Protein AF-A0A1V4WFJ9-F1 (afdb_monomer)

Solvent-accessible surface area (backbone atoms only — not comparable to full-atom values): 3181 Å² total; per-residue (Å²): 61,34,37,34,42,40,97,70,33,19,37,26,78,69,83,66,85,55,27,66,34,73,48,72,90,62,30,36,74,33,94,44,71,67,56,40,51,50,55,53,51,58,36,34,76,70,45,75,52,90,71,46,46,78,46,114

Secondary structure (DSSP, 8-state):
-EEEEETTEEEBSSSSTT-EES-GGGB---SSHHHHHHHHHHHHHH---TT-EEE-

Nearest PDB structures (foldseek):
  1wtf-assembly1_A  TM=3.002E-01  e=3.660E+00  Bacillus thermoproteolyticus

Structure (mmCIF, N/CA/C/O backbone):
data_AF-A0A1V4WFJ9-F1
#
_entry.id   AF-A0A1V4WFJ9-F1
#
loop_
_atom_site.group_PDB
_atom_site.id
_atom_site.type_symbol
_atom_site.label_atom_id
_atom_site.label_alt_id
_atom_site.label_comp_id
_atom_site.label_asym_id
_atom_site.label_entity_id
_atom_site.label_seq_id
_atom_site.pdbx_PDB_ins_code
_atom_site.Cartn_x
_atom_site.Cartn_y
_atom_site.Cartn_z
_atom_site.occupancy
_atom_site.B_iso_or_equiv
_atom_site.auth_seq_id
_atom_site.auth_comp_id
_atom_site.auth_asym_id
_atom_site.auth_atom_id
_atom_site.pdbx_PDB_model_num
ATOM 1 N N . MET A 1 1 ? -6.415 -1.055 7.010 1.00 93.50 1 MET A N 1
ATOM 2 C CA . MET A 1 1 ? -6.061 -0.769 5.607 1.00 93.50 1 MET A CA 1
ATOM 3 C C . MET A 1 1 ? -4.678 -1.316 5.297 1.00 93.50 1 MET A C 1
ATOM 5 O O . MET A 1 1 ? -3.761 -1.084 6.074 1.00 93.50 1 MET A O 1
ATOM 9 N N . LYS A 1 2 ? -4.521 -2.037 4.192 1.00 95.94 2 LYS A N 1
ATOM 10 C CA . LYS A 1 2 ? -3.283 -2.664 3.709 1.00 95.94 2 LYS A CA 1
ATOM 11 C C . LYS A 1 2 ? -3.072 -2.268 2.249 1.00 95.94 2 LYS A C 1
ATOM 13 O O . LYS A 1 2 ? -4.027 -1.895 1.570 1.00 95.94 2 LYS A O 1
ATOM 18 N N . VAL A 1 3 ? -1.839 -2.360 1.764 1.00 96.75 3 VAL A N 1
ATOM 19 C CA . VAL A 1 3 ? -1.512 -2.099 0.355 1.00 96.75 3 VAL A CA 1
ATOM 20 C C . VAL A 1 3 ? -1.137 -3.417 -0.306 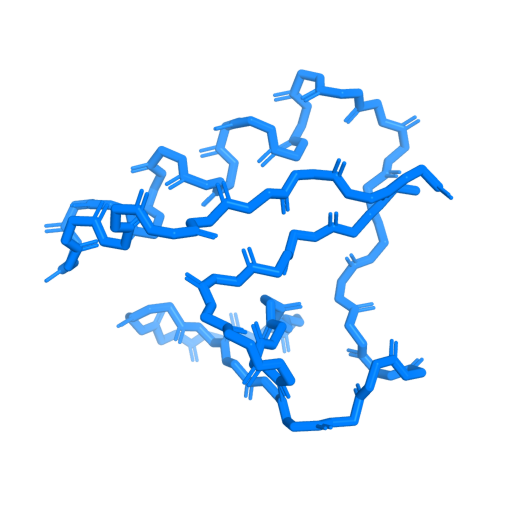1.00 96.75 3 VAL A C 1
ATOM 22 O O . VAL A 1 3 ? -0.123 -4.017 0.049 1.00 96.75 3 VAL A O 1
ATOM 25 N N . GLU A 1 4 ? -1.947 -3.852 -1.262 1.00 97.56 4 GLU A N 1
ATOM 26 C CA . GLU A 1 4 ? -1.618 -4.944 -2.173 1.00 97.56 4 GLU A CA 1
ATOM 27 C C . GLU A 1 4 ? -0.949 -4.327 -3.402 1.00 97.56 4 GLU A C 1
ATOM 29 O O . GLU A 1 4 ? -1.529 -3.474 -4.066 1.00 97.56 4 GLU A O 1
ATOM 34 N N . LEU A 1 5 ? 0.300 -4.689 -3.678 1.00 95.44 5 LEU A N 1
ATOM 35 C CA . LEU A 1 5 ? 1.087 -4.139 -4.785 1.00 95.44 5 LEU A CA 1
ATOM 36 C C . LEU A 1 5 ? 0.814 -4.880 -6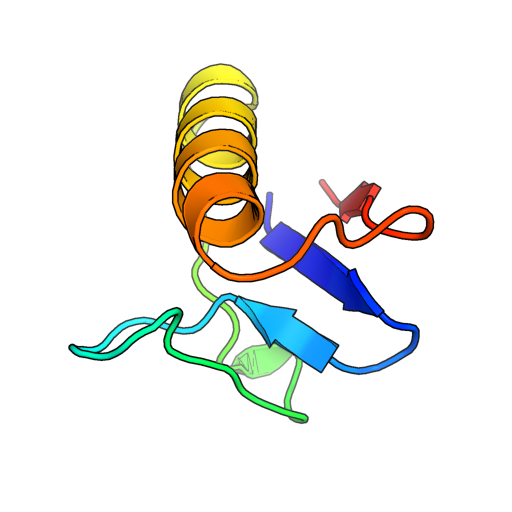.099 1.00 95.44 5 LEU A C 1
ATOM 38 O O . LEU A 1 5 ? 0.746 -4.284 -7.175 1.00 95.44 5 LEU A O 1
ATOM 42 N N . GLU A 1 6 ? 0.665 -6.196 -5.992 1.00 95.50 6 GLU A N 1
ATOM 43 C CA . GLU A 1 6 ? 0.309 -7.139 -7.049 1.00 95.50 6 GLU A CA 1
ATOM 44 C C . GLU A 1 6 ? -0.584 -8.217 -6.419 1.00 95.50 6 GLU A C 1
ATOM 46 O O . GLU A 1 6 ? -0.537 -8.368 -5.200 1.00 95.50 6 GLU A O 1
ATOM 51 N N . PRO A 1 7 ? -1.357 -8.994 -7.198 1.00 95.81 7 PRO A N 1
ATOM 52 C CA . PRO A 1 7 ? -2.214 -10.038 -6.639 1.00 95.81 7 PRO A CA 1
ATOM 53 C C . PRO A 1 7 ? -1.452 -10.986 -5.696 1.00 95.81 7 PRO A C 1
ATOM 55 O O . PRO A 1 7 ? -0.535 -11.688 -6.127 1.00 9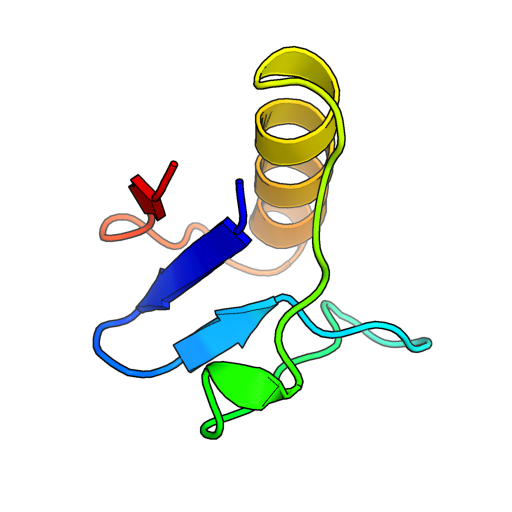5.81 7 PRO A O 1
ATOM 58 N N . GLY A 1 8 ? -1.825 -10.989 -4.415 1.00 95.31 8 GLY A N 1
ATOM 59 C CA . GLY A 1 8 ? -1.199 -11.776 -3.350 1.00 95.31 8 GLY A CA 1
ATOM 60 C C . GLY A 1 8 ? 0.133 -11.232 -2.814 1.00 95.31 8 GLY A C 1
ATOM 61 O O . GLY A 1 8 ? 0.760 -11.892 -1.989 1.00 95.31 8 GLY A O 1
ATOM 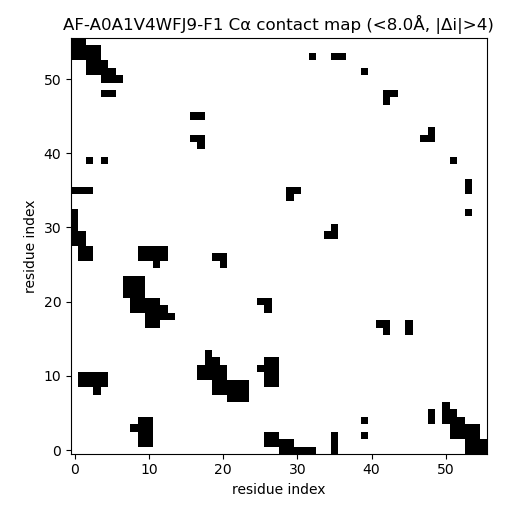62 N N . VAL A 1 9 ? 0.582 -10.054 -3.254 1.00 96.00 9 VAL A N 1
ATOM 63 C CA . VAL A 1 9 ? 1.832 -9.413 -2.819 1.00 96.00 9 VAL A CA 1
ATOM 64 C C . VAL A 1 9 ? 1.508 -8.128 -2.078 1.00 96.00 9 VAL A C 1
ATOM 66 O O . VAL A 1 9 ? 0.997 -7.170 -2.653 1.00 96.00 9 VAL A O 1
ATOM 69 N N . TRP A 1 10 ? 1.881 -8.074 -0.809 1.00 96.81 10 TRP A N 1
ATOM 70 C CA . TRP A 1 10 ? 1.527 -6.986 0.088 1.00 96.81 10 TRP A CA 1
ATOM 71 C C . TRP A 1 10 ? 2.747 -6.189 0.504 1.00 96.81 10 TRP A C 1
ATOM 73 O O . TRP A 1 10 ? 3.846 -6.732 0.634 1.00 96.81 10 TRP A O 1
ATOM 83 N N . LEU A 1 11 ? 2.541 -4.901 0.759 1.00 95.56 11 LEU A N 1
ATOM 84 C CA . LEU A 1 11 ? 3.543 -4.072 1.410 1.00 95.56 11 LEU A CA 1
ATOM 85 C C . LEU A 1 11 ? 3.743 -4.563 2.851 1.00 95.56 11 LEU A C 1
ATOM 87 O O . LEU A 1 11 ? 2.767 -4.786 3.571 1.00 95.56 11 LEU A O 1
ATOM 91 N N . ALA A 1 12 ? 4.993 -4.737 3.267 1.00 95.38 12 ALA A N 1
ATOM 92 C CA . ALA A 1 12 ? 5.359 -5.211 4.599 1.00 95.38 12 ALA A CA 1
ATOM 93 C C . ALA A 1 12 ? 6.095 -4.125 5.395 1.00 95.38 12 ALA A C 1
ATOM 95 O O . ALA A 1 12 ? 6.576 -3.142 4.831 1.00 95.38 12 ALA A O 1
ATOM 96 N N . ASP A 1 13 ? 6.185 -4.307 6.712 1.00 88.06 13 ASP A N 1
ATOM 97 C CA . ASP A 1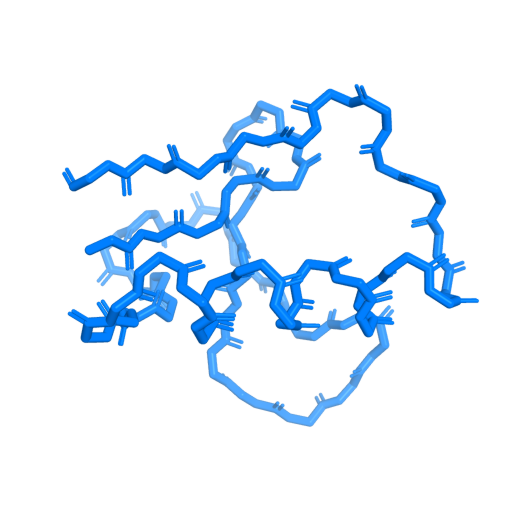 13 ? 7.101 -3.529 7.544 1.00 88.06 13 ASP A CA 1
ATOM 98 C C . ASP A 1 13 ? 8.540 -4.036 7.353 1.00 88.06 13 ASP A C 1
ATOM 100 O O . ASP A 1 13 ? 8.791 -5.241 7.379 1.00 88.06 13 ASP A O 1
ATOM 104 N N . GLY A 1 14 ? 9.484 -3.116 7.152 1.00 81.62 14 GLY A N 1
ATOM 105 C CA . GLY A 1 14 ? 10.899 -3.425 6.952 1.00 81.62 14 GLY A CA 1
ATOM 106 C C . GLY A 1 14 ? 11.613 -2.389 6.086 1.00 81.62 14 GLY A C 1
ATOM 107 O O . GLY A 1 14 ? 10.988 -1.468 5.563 1.00 81.62 14 GLY A O 1
ATOM 108 N N . GLU A 1 15 ? 12.923 -2.557 5.942 1.00 68.50 15 GLU A N 1
ATOM 109 C CA . GLU A 1 15 ? 13.770 -1.761 5.048 1.00 68.50 15 GLU A CA 1
ATOM 110 C C . GLU A 1 15 ? 13.903 -2.459 3.680 1.00 68.50 15 GLU A C 1
ATOM 112 O O . GLU A 1 15 ? 13.929 -3.691 3.605 1.00 68.50 15 GLU A O 1
ATOM 117 N N . GLY A 1 16 ? 13.969 -1.684 2.593 1.00 71.19 16 GLY A N 1
ATOM 118 C CA . GLY A 1 16 ? 14.091 -2.177 1.215 1.00 71.19 16 GLY A CA 1
ATOM 119 C C . GLY A 1 16 ? 13.163 -1.458 0.230 1.00 71.19 16 GLY A C 1
ATOM 120 O O . GLY A 1 16 ? 12.404 -0.578 0.622 1.00 71.19 16 GLY A O 1
ATOM 121 N N . ASP A 1 17 ? 13.186 -1.889 -1.036 1.00 71.44 17 ASP A N 1
ATOM 122 C CA . ASP A 1 17 ? 12.692 -1.116 -2.189 1.00 71.44 17 ASP A CA 1
ATOM 123 C C . ASP A 1 17 ? 11.487 -1.759 -2.940 1.00 71.44 17 ASP A C 1
ATOM 125 O O . ASP A 1 17 ? 11.651 -2.299 -4.042 1.00 71.44 17 ASP A O 1
ATOM 129 N N . PRO A 1 18 ? 10.237 -1.733 -2.436 1.00 85.62 18 PRO A N 1
ATOM 130 C CA . PRO A 1 18 ? 9.805 -1.696 -1.040 1.00 85.62 18 PRO A CA 1
ATOM 131 C C . PRO A 1 18 ? 9.884 -3.084 -0.365 1.00 85.62 18 PRO A C 1
ATOM 133 O O . PRO A 1 18 ? 9.918 -4.126 -1.035 1.00 85.62 18 PRO A O 1
ATOM 136 N N . ALA A 1 19 ? 9.811 -3.122 0.971 1.00 93.19 19 ALA A N 1
ATOM 137 C CA . ALA A 1 19 ? 9.600 -4.360 1.726 1.00 93.19 19 ALA A CA 1
ATOM 138 C C . ALA A 1 19 ? 8.237 -5.001 1.389 1.00 93.19 19 ALA A C 1
ATOM 140 O O . ALA A 1 19 ? 7.199 -4.333 1.348 1.00 93.19 19 ALA A O 1
ATOM 141 N N . ARG A 1 20 ? 8.235 -6.316 1.128 1.00 94.38 20 ARG A N 1
ATOM 142 C CA . ARG A 1 20 ? 7.066 -7.062 0.633 1.00 94.38 20 ARG A CA 1
ATOM 143 C C . ARG A 1 20 ? 6.887 -8.398 1.336 1.00 94.38 20 ARG A C 1
ATOM 145 O O . ARG A 1 20 ? 7.857 -9.028 1.745 1.00 94.38 20 ARG A O 1
ATOM 152 N N . THR A 1 21 ? 5.643 -8.856 1.401 1.00 94.88 21 THR A N 1
ATOM 153 C CA . THR A 1 21 ? 5.263 -10.178 1.910 1.00 94.88 21 THR A CA 1
ATOM 154 C C . THR A 1 21 ? 4.225 -10.829 0.995 1.00 94.88 21 THR A C 1
ATOM 156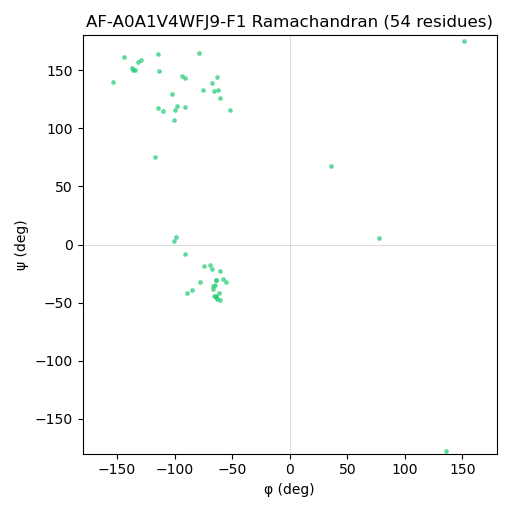 O O . THR A 1 21 ? 3.427 -10.139 0.365 1.00 94.88 21 THR A O 1
ATOM 159 N N . LEU A 1 22 ? 4.230 -12.161 0.926 1.00 96.06 22 LEU A N 1
ATOM 160 C CA . LEU A 1 22 ? 3.164 -12.953 0.290 1.00 96.06 22 LEU A CA 1
ATOM 161 C C . LEU A 1 22 ? 2.060 -13.346 1.286 1.00 96.06 22 LEU A C 1
ATOM 163 O O . LEU A 1 22 ? 1.032 -13.898 0.911 1.00 96.06 22 LEU A O 1
ATOM 167 N N . ASP A 1 23 ? 2.294 -13.087 2.571 1.00 95.50 23 ASP A N 1
ATOM 168 C CA . ASP A 1 23 ? 1.372 -13.367 3.663 1.00 95.50 23 ASP A CA 1
ATOM 169 C C . ASP A 1 23 ? 0.654 -12.076 4.069 1.00 95.50 23 ASP A C 1
ATOM 171 O O . ASP A 1 23 ? 1.248 -11.196 4.700 1.00 95.50 23 ASP A O 1
ATOM 175 N N . GLU A 1 24 ? -0.628 -11.972 3.715 1.00 94.62 24 GLU A N 1
ATOM 176 C CA . GLU A 1 24 ? -1.482 -10.819 4.019 1.00 94.62 24 GLU A CA 1
ATOM 177 C C . GLU A 1 24 ? -1.584 -10.540 5.531 1.00 94.62 24 GLU A C 1
ATOM 179 O O . GLU A 1 24 ? -1.762 -9.393 5.955 1.00 94.62 24 GLU A O 1
ATOM 184 N N . SER A 1 25 ? -1.468 -11.568 6.377 1.00 94.88 25 SER A N 1
ATOM 185 C CA . SER A 1 25 ? -1.535 -11.383 7.833 1.00 94.88 25 SER A CA 1
ATOM 186 C C . SER A 1 25 ? -0.333 -10.608 8.382 1.00 94.88 25 SER A C 1
ATOM 188 O O . SER A 1 25 ? -0.429 -9.990 9.441 1.00 94.88 25 SER A O 1
ATOM 190 N N . LYS A 1 26 ? 0.773 -10.594 7.630 1.00 94.69 26 LYS A N 1
ATOM 191 C CA . LYS A 1 26 ? 2.004 -9.850 7.928 1.00 94.69 26 LYS A CA 1
ATOM 192 C C . LYS A 1 26 ? 2.118 -8.553 7.131 1.00 94.69 26 LYS A C 1
ATOM 194 O O . LYS A 1 26 ? 3.149 -7.886 7.198 1.00 94.69 26 LYS A O 1
ATOM 199 N N . ALA A 1 27 ? 1.101 -8.217 6.340 1.00 96.00 27 ALA A N 1
ATOM 200 C CA . ALA A 1 27 ? 1.073 -6.964 5.609 1.00 96.00 27 ALA A CA 1
ATOM 201 C C . ALA A 1 27 ? 1.044 -5.785 6.583 1.00 96.00 27 ALA A C 1
ATOM 203 O O . ALA A 1 27 ? 0.378 -5.822 7.621 1.00 96.00 27 ALA A O 1
ATOM 204 N N . LYS A 1 28 ? 1.719 -4.706 6.197 1.00 95.31 28 LYS A N 1
ATOM 205 C CA . LYS A 1 28 ? 1.711 -3.452 6.936 1.00 95.31 28 LYS A CA 1
ATOM 206 C C . LYS A 1 28 ? 0.288 -2.908 7.019 1.00 95.31 28 LYS A C 1
ATOM 208 O O . LYS A 1 28 ? -0.384 -2.724 5.999 1.00 95.31 28 LYS A O 1
ATOM 213 N N . VAL A 1 29 ? -0.163 -2.631 8.241 1.00 96.19 29 VAL A N 1
ATOM 214 C CA . VAL A 1 29 ? -1.494 -2.076 8.499 1.00 96.19 29 VAL A CA 1
ATOM 215 C C . VAL A 1 29 ? -1.389 -0.572 8.717 1.00 96.19 29 VAL A C 1
ATOM 217 O O . VAL A 1 29 ? -0.809 -0.097 9.690 1.00 96.19 29 VAL A O 1
ATOM 220 N N . PHE A 1 30 ? -2.001 0.181 7.814 1.00 95.75 30 PHE A N 1
ATOM 221 C CA . PHE A 1 30 ? -2.123 1.630 7.876 1.00 95.75 30 PHE A CA 1
ATOM 222 C C . PHE A 1 30 ? -3.403 2.037 8.598 1.00 95.75 30 PHE A C 1
ATOM 224 O O . PHE A 1 30 ? -4.459 1.408 8.430 1.00 95.75 30 PHE A O 1
ATOM 231 N N . LYS A 1 31 ? -3.316 3.122 9.374 1.00 95.31 31 LYS A N 1
ATOM 232 C CA . LYS A 1 31 ? -4.453 3.662 10.129 1.00 95.31 31 LYS A CA 1
ATOM 233 C C . LYS A 1 31 ? -5.392 4.444 9.225 1.00 95.31 31 LYS A C 1
ATOM 235 O O . LYS A 1 31 ? -6.597 4.463 9.462 1.00 95.31 31 LYS A O 1
ATOM 240 N N . THR A 1 32 ? -4.849 5.091 8.194 1.00 96.31 32 THR A N 1
ATOM 241 C CA . THR A 1 32 ? -5.626 5.926 7.274 1.00 96.31 32 THR A CA 1
ATOM 242 C C . THR A 1 32 ? -5.318 5.624 5.813 1.00 96.31 32 THR A C 1
ATOM 244 O O . THR A 1 32 ? -4.232 5.161 5.463 1.00 96.31 32 THR A O 1
ATOM 247 N N . ILE A 1 33 ? -6.266 5.956 4.932 1.00 95.62 33 ILE A N 1
ATOM 248 C CA . ILE A 1 33 ? -6.096 5.780 3.484 1.00 95.62 33 ILE A CA 1
ATOM 249 C C . ILE A 1 33 ? -4.975 6.669 2.942 1.00 95.62 33 ILE A C 1
ATOM 251 O O . ILE A 1 33 ? -4.280 6.296 2.002 1.00 95.62 33 ILE A O 1
ATOM 255 N N . LYS A 1 34 ? -4.763 7.829 3.576 1.00 96.31 34 LYS A N 1
ATOM 256 C CA . LYS A 1 34 ? -3.692 8.764 3.239 1.00 96.31 34 LYS A CA 1
ATOM 257 C C . LYS A 1 34 ? -2.318 8.144 3.492 1.00 96.31 34 LYS A C 1
ATOM 259 O O . LYS A 1 34 ? -1.448 8.264 2.639 1.00 96.31 34 LYS A O 1
ATOM 264 N N . GLU A 1 35 ? -2.137 7.466 4.625 1.00 95.50 35 GLU A N 1
ATOM 265 C CA . GLU A 1 35 ? -0.889 6.755 4.938 1.00 95.50 35 GLU A CA 1
ATOM 266 C C . GLU A 1 35 ? -0.639 5.603 3.958 1.00 95.50 35 GLU A C 1
ATOM 268 O O . GLU A 1 35 ? 0.457 5.490 3.416 1.00 95.50 35 GLU A O 1
ATOM 273 N N . ALA A 1 36 ? -1.667 4.796 3.670 1.00 95.81 36 ALA A N 1
ATOM 274 C CA . ALA A 1 36 ? -1.565 3.710 2.696 1.00 95.81 36 ALA A CA 1
ATOM 275 C C . ALA A 1 36 ? -1.224 4.228 1.285 1.00 95.81 36 ALA A C 1
ATOM 277 O O . ALA A 1 36 ? -0.379 3.661 0.597 1.00 95.81 36 ALA A O 1
ATOM 278 N N . GLY A 1 37 ? -1.844 5.333 0.862 1.00 96.06 37 GLY A N 1
ATOM 279 C CA . GLY A 1 37 ? -1.565 5.972 -0.424 1.00 96.06 37 GLY A CA 1
ATOM 280 C C . GLY A 1 37 ? -0.160 6.571 -0.509 1.00 96.06 37 GLY A C 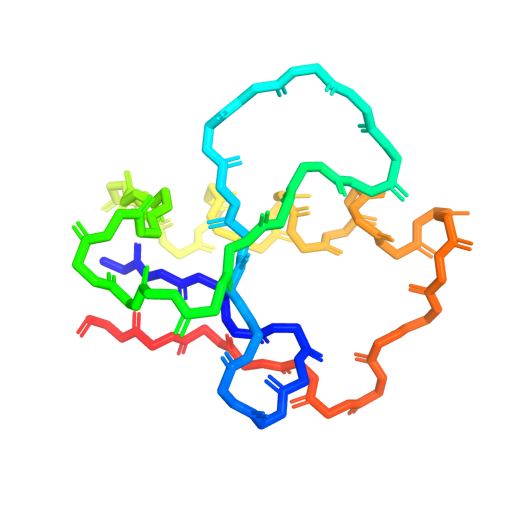1
ATOM 281 O O . GLY A 1 37 ? 0.484 6.460 -1.552 1.00 96.06 37 GLY A O 1
ATOM 282 N N . ALA A 1 38 ? 0.338 7.161 0.581 1.00 95.62 38 ALA A N 1
ATOM 283 C CA . ALA A 1 38 ? 1.711 7.656 0.655 1.00 95.62 38 ALA A CA 1
ATOM 284 C C . ALA A 1 38 ? 2.716 6.506 0.506 1.00 95.62 38 ALA A C 1
ATOM 286 O O . ALA A 1 38 ? 3.598 6.577 -0.344 1.00 95.62 38 ALA A O 1
ATOM 287 N N . ALA A 1 39 ? 2.510 5.407 1.234 1.00 94.06 39 ALA A N 1
ATOM 288 C CA . ALA A 1 39 ? 3.371 4.232 1.144 1.00 94.06 39 ALA A CA 1
ATOM 289 C C . ALA A 1 39 ? 3.312 3.552 -0.238 1.00 94.06 39 ALA A C 1
ATOM 291 O O . ALA A 1 39 ? 4.323 3.073 -0.745 1.00 94.06 39 ALA A O 1
ATOM 292 N N . LEU A 1 40 ? 2.145 3.544 -0.894 1.00 95.12 40 LEU A N 1
ATOM 293 C CA . LEU A 1 40 ? 2.039 3.090 -2.283 1.00 95.12 40 LEU A CA 1
ATOM 294 C C . LEU A 1 40 ? 2.779 4.024 -3.254 1.00 95.12 40 LEU A C 1
ATOM 296 O O . LEU A 1 40 ? 3.338 3.562 -4.244 1.00 95.12 40 LEU A O 1
ATOM 300 N N . THR A 1 41 ? 2.772 5.331 -3.000 1.00 94.94 41 THR A N 1
ATOM 301 C CA . THR A 1 41 ? 3.499 6.307 -3.826 1.00 94.94 41 THR A CA 1
ATOM 302 C C . THR A 1 41 ? 5.005 6.095 -3.711 1.00 94.94 41 THR A C 1
ATOM 304 O O . THR A 1 41 ? 5.674 6.019 -4.733 1.00 94.94 41 THR A O 1
ATOM 307 N N . GLU A 1 42 ? 5.510 5.892 -2.495 1.00 93.19 42 GLU A N 1
ATOM 308 C CA . GLU A 1 42 ? 6.912 5.549 -2.231 1.00 93.19 42 GLU A CA 1
ATOM 309 C C . GLU A 1 42 ? 7.307 4.228 -2.913 1.00 93.19 42 GLU A C 1
ATOM 311 O O . GLU A 1 42 ? 8.271 4.170 -3.670 1.00 93.19 42 GLU A O 1
ATOM 316 N N . ALA A 1 43 ? 6.490 3.177 -2.774 1.00 93.31 43 ALA A N 1
ATOM 317 C CA . ALA A 1 43 ? 6.695 1.915 -3.491 1.00 93.31 43 ALA A CA 1
ATOM 318 C C . ALA A 1 43 ? 6.783 2.102 -5.020 1.00 93.31 43 ALA A C 1
ATOM 320 O O . ALA A 1 43 ? 7.496 1.358 -5.703 1.00 93.31 43 ALA A O 1
ATOM 321 N N . ARG A 1 44 ? 6.067 3.096 -5.562 1.00 94.38 44 ARG A N 1
ATOM 322 C CA . ARG A 1 44 ? 6.047 3.408 -6.994 1.00 94.38 44 ARG A CA 1
ATOM 323 C C . ARG A 1 44 ? 7.298 4.091 -7.518 1.00 94.38 44 ARG A C 1
ATOM 325 O O . ARG A 1 44 ? 7.524 4.023 -8.726 1.00 94.38 44 ARG A O 1
ATOM 332 N N . GLU A 1 45 ? 8.117 4.671 -6.647 1.00 93.56 45 GLU A N 1
ATOM 333 C CA . GLU A 1 45 ? 9.425 5.212 -7.027 1.00 93.56 45 GLU A CA 1
ATOM 334 C C . GLU A 1 45 ? 10.365 4.099 -7.516 1.00 93.56 45 GLU A C 1
ATOM 336 O O . GLU A 1 45 ? 11.164 4.312 -8.425 1.00 93.56 45 GLU A O 1
ATOM 341 N N . TYR A 1 46 ? 10.195 2.881 -6.992 1.00 89.56 46 TYR A N 1
ATOM 342 C CA . TYR A 1 46 ? 10.977 1.702 -7.372 1.00 89.56 46 TYR A CA 1
ATOM 343 C C . TYR A 1 46 ? 10.374 0.923 -8.543 1.00 89.56 46 TYR A C 1
ATOM 345 O O . TYR A 1 46 ? 11.088 0.442 -9.427 1.00 89.56 46 TYR A O 1
ATOM 353 N N . ARG A 1 47 ? 9.045 0.753 -8.554 1.00 90.44 47 ARG A N 1
ATOM 354 C CA . ARG A 1 47 ? 8.318 0.042 -9.617 1.00 90.44 47 ARG A CA 1
ATOM 355 C C . ARG A 1 47 ? 6.874 0.550 -9.728 1.00 90.44 47 ARG A C 1
ATOM 357 O O . ARG A 1 47 ? 6.200 0.636 -8.717 1.00 90.44 47 ARG A O 1
ATOM 364 N N 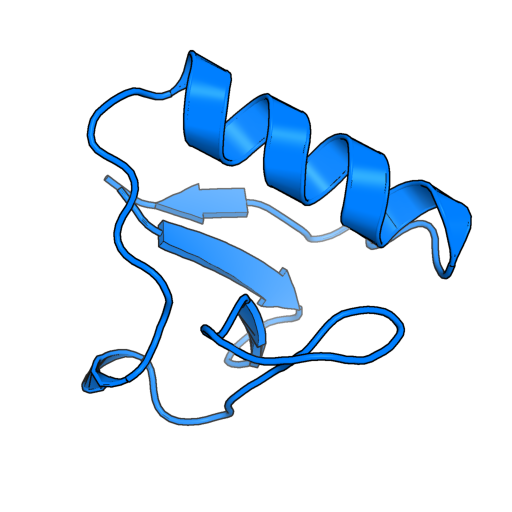. PRO A 1 48 ? 6.295 0.727 -10.930 1.00 92.00 48 PRO A N 1
ATOM 365 C CA . PRO A 1 48 ? 4.979 1.368 -11.090 1.00 92.00 48 PRO A CA 1
ATOM 366 C C . PRO A 1 48 ? 3.758 0.712 -10.407 1.00 92.00 48 PRO A C 1
ATOM 368 O O . PRO A 1 48 ? 2.750 1.390 -10.213 1.00 92.00 48 PRO A O 1
ATOM 371 N N . PHE A 1 49 ? 3.795 -0.592 -10.099 1.00 93.88 49 PHE A N 1
ATOM 372 C CA . PHE A 1 49 ? 2.679 -1.379 -9.534 1.00 93.88 49 PHE A CA 1
ATOM 373 C C . PHE A 1 49 ? 1.279 -0.970 -10.062 1.00 93.88 49 PHE A C 1
ATOM 375 O O . PHE A 1 49 ? 0.449 -0.419 -9.327 1.00 93.88 49 PHE A O 1
ATOM 382 N N . PRO A 1 50 ? 0.990 -1.210 -11.357 1.00 95.12 50 PRO A N 1
ATOM 383 C CA . PRO A 1 50 ? -0.239 -0.734 -12.001 1.00 95.12 50 PRO A CA 1
ATOM 384 C C . PRO A 1 50 ? -1.507 -1.434 -11.493 1.00 95.12 50 PRO A C 1
ATOM 386 O O . PRO A 1 50 ? -2.606 -0.935 -11.705 1.00 95.12 50 PRO A O 1
ATOM 389 N N . LYS A 1 51 ? -1.356 -2.590 -10.836 1.00 95.56 51 LYS A N 1
ATOM 390 C CA . LYS A 1 51 ? -2.450 -3.372 -10.244 1.00 95.56 51 LYS A CA 1
ATOM 391 C C . LYS A 1 51 ? -2.598 -3.145 -8.739 1.00 95.56 51 LYS A C 1
ATOM 393 O O . LYS A 1 51 ? -3.372 -3.857 -8.112 1.00 95.56 51 LYS A O 1
ATOM 398 N N . ALA A 1 52 ? -1.850 -2.201 -8.166 1.00 96.31 52 ALA A N 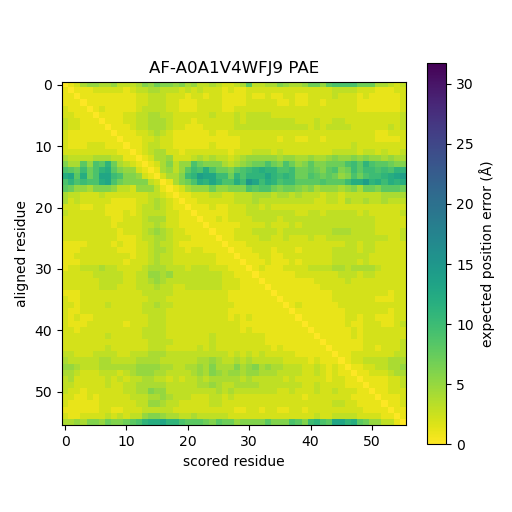1
ATOM 399 C CA . ALA A 1 52 ? -1.879 -1.990 -6.732 1.00 96.31 52 ALA A CA 1
ATOM 400 C C . ALA A 1 52 ? -3.229 -1.451 -6.257 1.00 96.31 52 ALA A C 1
ATOM 402 O O . ALA A 1 52 ? -3.796 -0.542 -6.874 1.00 96.31 52 ALA A O 1
ATOM 403 N N . VAL A 1 53 ? -3.694 -1.964 -5.122 1.00 96.94 53 VAL A N 1
ATOM 404 C CA . VAL A 1 53 ? -4.945 -1.570 -4.476 1.00 96.94 53 VAL A CA 1
ATOM 405 C C . VAL A 1 53 ? -4.743 -1.361 -2.978 1.00 96.94 53 VAL A C 1
ATOM 407 O O . VAL A 1 53 ? -3.888 -1.977 -2.342 1.00 96.94 53 VAL A O 1
ATOM 410 N N . ILE A 1 54 ? -5.541 -0.463 -2.403 1.00 96.69 54 ILE A N 1
ATOM 411 C CA . ILE A 1 54 ? -5.632 -0.286 -0.953 1.00 96.69 54 ILE A CA 1
ATOM 412 C C . ILE A 1 54 ? -6.856 -1.065 -0.484 1.00 96.69 54 ILE A C 1
ATOM 414 O O . ILE A 1 54 ? -7.976 -0.764 -0.895 1.00 96.69 54 ILE A O 1
ATOM 418 N N . VAL A 1 55 ? -6.638 -2.051 0.378 1.00 95.19 55 VAL A N 1
ATOM 419 C CA . VAL A 1 55 ? -7.686 -2.911 0.942 1.00 95.19 55 VAL A CA 1
ATOM 420 C C . VAL A 1 55 ? -7.970 -2.444 2.365 1.00 95.19 55 VAL A C 1
ATOM 422 O O . VAL A 1 55 ? -7.028 -2.231 3.127 1.00 95.19 55 VAL A O 1
ATOM 425 N N . SER A 1 56 ? -9.234 -2.207 2.728 1.00 85.88 56 SER A N 1
ATOM 426 C CA . SER A 1 56 ? -9.598 -1.660 4.046 1.00 85.88 56 SER A CA 1
ATOM 427 C C . SER A 1 56 ? -9.510 -2.690 5.155 1.00 85.88 56 SER A C 1
ATOM 429 O O . SER A 1 56 ? -10.193 -3.725 5.004 1.00 85.88 56 SER A O 1
#

Radius of gyration: 9.71 Å; Cα contacts (8 Å, |Δi|>4): 98; chains: 1; bounding box: 24×22×22 Å

Foldseek 3Di:
DWKDLDVQKTFADDDDLTHIDSDPVRTDDDPDPVVRVVVLVSNCVNPNSPVMDDDD

pLDDT: mean 93.04, std 6.15, range [68.5, 97.56]

Sequence (56 aa):
MKVELEPGVWLADGEGDPARTLDESKAKVFKTIKEAGAALTEAREYRPFPKAVIVS

Mean predicted aligned error: 2.75 Å